Protein AF-A0A1X7TZM4-F1 (afdb_monomer)

Structure (mmCIF, N/CA/C/O backbone):
data_AF-A0A1X7TZM4-F1
#
_entry.id   AF-A0A1X7TZM4-F1
#
loop_
_atom_site.group_PDB
_atom_site.id
_atom_site.type_symbol
_atom_site.label_atom_id
_atom_site.label_alt_id
_atom_site.label_comp_id
_atom_site.label_asym_id
_atom_site.label_entity_id
_atom_site.label_seq_id
_atom_site.pdbx_PDB_ins_code
_atom_site.Cartn_x
_atom_site.Cartn_y
_atom_site.Cartn_z
_atom_site.occupancy
_atom_site.B_iso_or_equiv
_atom_site.auth_seq_id
_atom_site.auth_comp_id
_atom_site.auth_asym_id
_atom_site.auth_atom_id
_atom_site.pdbx_PDB_model_num
ATOM 1 N N . MET A 1 1 ? 11.113 6.327 3.079 1.00 43.84 1 MET A N 1
ATOM 2 C CA . MET A 1 1 ? 9.813 6.538 3.749 1.00 43.84 1 MET A CA 1
ATOM 3 C C . MET A 1 1 ? 8.914 7.225 2.738 1.00 43.84 1 MET A C 1
ATOM 5 O O . MET A 1 1 ? 9.288 8.298 2.280 1.00 43.84 1 MET A O 1
ATOM 9 N N . LEU A 1 2 ? 7.841 6.566 2.296 1.00 54.69 2 LEU A N 1
ATOM 10 C CA . LEU A 1 2 ? 6.914 7.125 1.307 1.00 54.69 2 LEU A CA 1
ATOM 11 C C . LEU A 1 2 ? 6.256 8.368 1.924 1.00 54.69 2 LEU A C 1
ATOM 13 O O . LEU A 1 2 ? 5.625 8.274 2.977 1.00 54.69 2 LEU A O 1
ATOM 17 N N . ARG A 1 3 ? 6.486 9.542 1.329 1.00 54.44 3 ARG A N 1
ATOM 18 C CA . ARG A 1 3 ? 5.790 10.773 1.720 1.00 54.44 3 ARG A CA 1
ATOM 19 C C . ARG A 1 3 ? 4.487 10.832 0.940 1.00 54.44 3 ARG A C 1
ATOM 21 O O . ARG A 1 3 ? 4.513 11.122 -0.249 1.00 54.44 3 ARG A O 1
ATOM 28 N N . TYR A 1 4 ? 3.387 10.512 1.605 1.00 61.00 4 TYR A N 1
ATOM 29 C CA . TYR A 1 4 ? 2.051 10.597 1.036 1.00 61.00 4 TYR A CA 1
ATOM 30 C C . TYR A 1 4 ? 1.444 11.956 1.381 1.00 61.00 4 TYR A C 1
ATOM 32 O O . TYR A 1 4 ? 1.306 12.277 2.561 1.00 61.00 4 TYR A O 1
ATOM 40 N N . SER A 1 5 ? 1.143 12.759 0.360 1.00 53.12 5 SER A N 1
ATOM 41 C CA . SER A 1 5 ? 0.647 14.130 0.530 1.00 53.12 5 SER A CA 1
ATOM 42 C C . SER A 1 5 ? -0.851 14.177 0.822 1.00 53.12 5 SER A C 1
ATOM 44 O O . SER A 1 5 ? -1.254 15.011 1.625 1.00 53.12 5 SER A O 1
ATOM 46 N N . SER A 1 6 ? -1.646 13.252 0.265 1.00 57.34 6 SER A N 1
ATOM 47 C CA . SER A 1 6 ? -3.071 13.117 0.576 1.00 57.34 6 SER A CA 1
ATOM 48 C C . SER A 1 6 ? -3.605 11.700 0.288 1.00 57.34 6 SER A C 1
ATOM 50 O O . SER A 1 6 ? -3.204 11.083 -0.695 1.00 57.34 6 SER A O 1
ATOM 52 N N . PRO A 1 7 ? -4.547 11.182 1.095 1.00 59.97 7 PRO A N 1
ATOM 53 C CA . PRO A 1 7 ? -5.245 9.912 0.841 1.00 59.97 7 PRO A CA 1
ATOM 54 C C . PRO A 1 7 ? -6.125 9.966 -0.413 1.00 59.97 7 PRO A C 1
ATOM 56 O O . PRO A 1 7 ? -6.366 8.939 -1.037 1.00 59.97 7 PRO A O 1
ATOM 59 N N . ASP A 1 8 ? -6.593 11.161 -0.778 1.00 63.25 8 ASP A N 1
ATOM 60 C CA . ASP A 1 8 ? -7.431 11.397 -1.957 1.00 63.25 8 ASP A CA 1
ATOM 61 C C . ASP A 1 8 ? -6.686 11.164 -3.282 1.00 63.25 8 ASP A C 1
ATOM 63 O O . ASP A 1 8 ? -7.313 10.929 -4.310 1.00 63.25 8 ASP A O 1
ATOM 67 N N . GLU A 1 9 ? -5.350 11.183 -3.259 1.00 63.91 9 GLU A N 1
ATOM 68 C CA . GLU A 1 9 ? -4.500 10.955 -4.435 1.00 63.91 9 GLU A CA 1
ATOM 69 C C . GLU A 1 9 ? -4.380 9.459 -4.795 1.00 63.91 9 GLU A C 1
ATOM 71 O O . GLU A 1 9 ? -4.045 9.115 -5.925 1.00 63.91 9 GLU A O 1
ATOM 76 N N . PHE A 1 10 ? -4.692 8.563 -3.848 1.00 72.00 10 PHE A N 1
ATOM 77 C CA . PHE A 1 10 ? -4.550 7.108 -3.982 1.00 72.00 10 PHE A CA 1
ATOM 78 C C . PHE A 1 10 ? -5.830 6.396 -3.538 1.00 72.00 10 PHE A C 1
ATOM 80 O O . PHE A 1 10 ? -5.848 5.663 -2.544 1.00 72.00 10 PHE A O 1
ATOM 87 N N . SER A 1 11 ? -6.918 6.654 -4.265 1.00 74.38 11 SER A N 1
ATOM 88 C CA . SER A 1 11 ? -8.256 6.125 -3.975 1.00 74.38 11 SER A CA 1
ATOM 89 C C . SER A 1 11 ? -8.447 4.660 -4.379 1.00 74.38 11 SER A C 1
ATOM 91 O O . SER A 1 11 ? -9.387 4.026 -3.901 1.00 74.38 11 SER A O 1
ATOM 93 N N . THR A 1 12 ? -7.555 4.116 -5.214 1.00 85.88 12 THR A N 1
ATOM 94 C CA . THR A 1 12 ? -7.586 2.714 -5.663 1.00 85.88 12 THR A CA 1
ATOM 95 C C . THR A 1 12 ? -6.237 2.026 -5.483 1.00 85.88 12 THR A C 1
ATOM 97 O O . THR A 1 12 ? -5.182 2.672 -5.497 1.00 85.88 12 THR A O 1
ATOM 100 N N . VAL A 1 13 ? -6.249 0.696 -5.367 1.00 86.31 13 VAL A N 1
ATOM 101 C CA . VAL A 1 13 ? -5.014 -0.103 -5.242 1.00 86.31 13 VAL A CA 1
ATOM 102 C C . VAL A 1 13 ? -4.065 0.125 -6.424 1.00 86.31 13 VAL A C 1
ATOM 104 O O . VAL A 1 13 ? -2.851 0.211 -6.229 1.00 86.31 13 VAL A O 1
ATOM 107 N N . ASP A 1 14 ? -4.597 0.288 -7.634 1.00 86.00 14 ASP A N 1
ATOM 108 C CA . ASP A 1 14 ? -3.777 0.495 -8.829 1.00 86.00 14 ASP A CA 1
ATOM 109 C C . ASP A 1 14 ? -3.126 1.880 -8.848 1.00 86.00 14 ASP A C 1
ATOM 111 O O . ASP A 1 14 ? -1.918 1.977 -9.070 1.00 86.00 14 ASP A O 1
ATOM 115 N N . THR A 1 15 ? -3.859 2.939 -8.481 1.00 87.00 15 THR A N 1
ATOM 116 C CA . THR A 1 15 ? -3.257 4.280 -8.328 1.00 87.00 15 THR A CA 1
ATOM 117 C C . THR A 1 15 ? -2.153 4.294 -7.272 1.00 87.00 15 THR A C 1
ATOM 119 O O . THR A 1 15 ? -1.115 4.930 -7.463 1.00 87.00 15 THR A O 1
ATOM 122 N N . LEU A 1 16 ? -2.313 3.537 -6.179 1.00 86.12 16 LEU A N 1
ATOM 123 C CA . LEU A 1 16 ? -1.269 3.395 -5.166 1.00 86.12 16 LEU A CA 1
ATOM 124 C C . LEU A 1 16 ? -0.023 2.692 -5.725 1.00 86.12 16 LEU A C 1
ATOM 126 O O . LEU A 1 16 ? 1.101 3.120 -5.450 1.00 86.12 16 LEU A O 1
ATOM 130 N N . ARG A 1 17 ? -0.1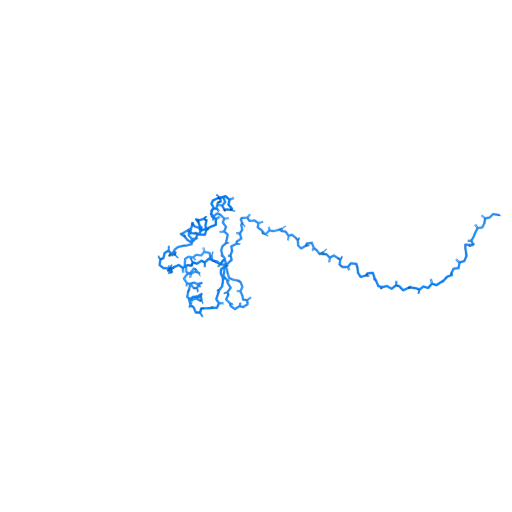99 1.625 -6.514 1.00 86.31 17 ARG A N 1
ATOM 131 C CA . ARG A 1 17 ? 0.917 0.917 -7.163 1.00 86.31 17 ARG A CA 1
ATOM 132 C C . ARG A 1 17 ? 1.673 1.826 -8.124 1.00 86.31 17 ARG A C 1
ATOM 134 O O . ARG A 1 17 ? 2.905 1.845 -8.110 1.00 86.31 17 ARG A O 1
ATOM 141 N N . GLU A 1 18 ? 0.952 2.603 -8.923 1.00 85.31 18 GLU A N 1
ATOM 142 C CA . GLU A 1 18 ? 1.553 3.582 -9.826 1.00 85.31 18 GLU A CA 1
ATOM 143 C C . GLU A 1 18 ? 2.302 4.674 -9.063 1.00 85.31 18 GLU A C 1
ATOM 145 O O . GLU A 1 18 ? 3.441 4.984 -9.412 1.00 85.31 18 GLU A O 1
ATOM 150 N N . GLY A 1 19 ? 1.731 5.187 -7.970 1.00 85.25 19 GLY A N 1
ATOM 151 C CA . GLY A 1 19 ? 2.387 6.161 -7.098 1.00 85.25 19 GLY A CA 1
ATOM 152 C C . GLY A 1 19 ? 3.699 5.642 -6.512 1.00 85.25 19 GLY A C 1
ATOM 153 O O . GLY A 1 19 ? 4.731 6.309 -6.593 1.00 85.25 19 GLY A O 1
ATOM 154 N N . ILE A 1 20 ? 3.692 4.412 -5.992 1.00 83.44 20 ILE A N 1
ATOM 155 C CA . ILE A 1 20 ? 4.894 3.743 -5.474 1.00 83.44 20 ILE A CA 1
ATOM 156 C C . ILE A 1 20 ? 5.940 3.592 -6.588 1.00 83.44 20 ILE A C 1
ATOM 158 O O . ILE A 1 20 ? 7.103 3.952 -6.397 1.00 83.44 20 ILE A O 1
ATOM 162 N N . ARG A 1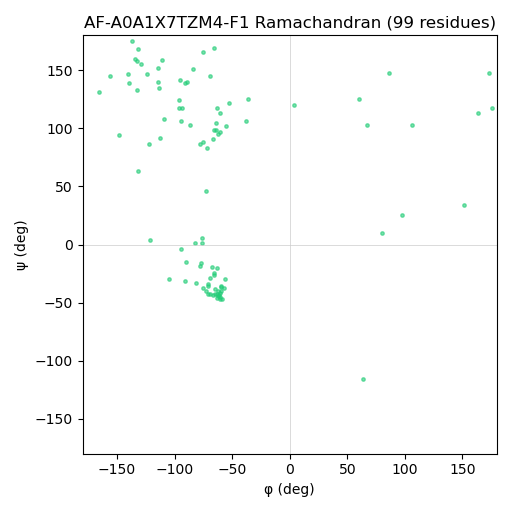 21 ? 5.540 3.119 -7.775 1.00 84.06 21 ARG A N 1
ATOM 163 C CA . ARG A 1 21 ? 6.438 2.992 -8.932 1.00 84.06 21 ARG A CA 1
ATOM 164 C C . ARG A 1 21 ? 7.017 4.338 -9.363 1.00 84.06 21 ARG A C 1
ATOM 166 O O . ARG A 1 21 ? 8.207 4.415 -9.650 1.00 84.06 21 ARG A O 1
ATOM 173 N N . SER A 1 22 ? 6.207 5.392 -9.379 1.00 83.56 22 SER A N 1
ATOM 174 C CA . SER A 1 22 ? 6.651 6.745 -9.713 1.00 83.56 22 SER A CA 1
ATOM 175 C C . SER A 1 22 ? 7.645 7.283 -8.681 1.00 83.56 22 SER A C 1
ATOM 177 O O . SER A 1 22 ? 8.625 7.926 -9.045 1.00 83.56 22 SER A O 1
ATOM 179 N N . GLN A 1 23 ? 7.437 6.987 -7.394 1.00 81.75 23 GLN A N 1
ATOM 180 C CA . GLN A 1 23 ? 8.275 7.490 -6.305 1.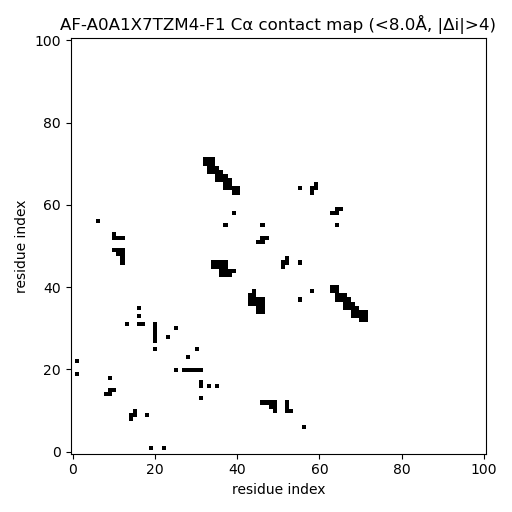00 81.75 23 GLN A CA 1
ATOM 181 C C . GLN A 1 23 ? 9.639 6.791 -6.210 1.00 81.75 23 GLN A C 1
ATOM 183 O O . GLN A 1 23 ? 10.637 7.443 -5.907 1.00 81.75 23 GLN A O 1
ATOM 188 N N . PHE A 1 24 ? 9.699 5.481 -6.463 1.00 79.38 24 PHE A N 1
ATOM 189 C CA . PHE A 1 24 ? 10.963 4.729 -6.492 1.00 79.38 24 PHE A CA 1
ATOM 190 C C . PHE A 1 24 ? 11.617 4.698 -7.880 1.00 79.38 24 PHE A C 1
ATOM 192 O O . PHE A 1 24 ? 12.800 4.384 -7.999 1.00 79.38 24 PHE A O 1
ATOM 199 N N . GLY A 1 25 ? 10.872 5.052 -8.923 1.00 77.69 25 GLY A N 1
ATOM 200 C CA . GLY A 1 25 ? 11.316 5.019 -10.307 1.00 77.69 25 GLY A CA 1
ATOM 201 C C . GLY A 1 25 ? 11.127 3.651 -10.964 1.00 77.69 25 GLY A C 1
ATOM 202 O O . GLY A 1 25 ? 11.279 2.586 -10.357 1.00 77.69 25 GLY A O 1
ATOM 203 N N . SER A 1 26 ? 10.856 3.687 -12.268 1.00 74.31 26 SER A N 1
ATOM 204 C CA . SER A 1 26 ? 10.631 2.506 -13.112 1.00 74.31 26 SER A CA 1
ATOM 205 C C . SER A 1 26 ? 11.842 1.574 -13.222 1.00 74.31 26 SER A C 1
ATOM 207 O O . SER A 1 26 ? 11.676 0.403 -13.544 1.00 74.31 26 SER A O 1
ATOM 209 N N . ASN A 1 27 ? 13.049 2.066 -12.924 1.00 74.62 27 ASN A N 1
ATOM 210 C CA . ASN A 1 27 ? 14.271 1.258 -12.911 1.00 74.62 27 ASN A CA 1
ATOM 211 C C . ASN A 1 27 ? 14.313 0.276 -11.730 1.00 74.62 27 ASN A C 1
ATOM 213 O O . ASN A 1 27 ? 14.858 -0.816 -11.858 1.00 74.62 27 ASN A O 1
ATOM 217 N N . LEU A 1 28 ? 13.751 0.666 -10.580 1.00 72.06 28 LEU A N 1
ATOM 218 C CA . LEU A 1 28 ? 13.684 -0.173 -9.379 1.00 72.06 28 LEU A CA 1
ATOM 219 C C . LEU A 1 28 ? 12.401 -1.004 -9.339 1.00 72.06 28 LEU A C 1
ATOM 221 O O . LEU A 1 28 ? 12.399 -2.116 -8.813 1.00 72.06 28 LEU A O 1
ATOM 225 N N . ILE A 1 29 ? 11.318 -0.468 -9.904 1.00 76.62 29 ILE A N 1
ATOM 226 C CA . ILE A 1 29 ? 10.008 -1.112 -9.961 1.00 76.62 29 ILE A CA 1
ATOM 227 C C . ILE A 1 29 ? 9.592 -1.231 -11.437 1.00 76.62 29 ILE A C 1
ATOM 229 O O . ILE A 1 29 ? 8.916 -0.347 -11.980 1.00 76.62 29 ILE A O 1
ATOM 233 N N . PRO A 1 30 ? 10.020 -2.310 -12.121 1.00 72.00 30 PRO A N 1
ATOM 234 C CA . PRO A 1 30 ? 9.788 -2.471 -13.554 1.00 72.00 30 PRO A CA 1
ATOM 235 C C . PRO A 1 30 ? 8.309 -2.714 -13.887 1.00 72.00 30 PRO A C 1
ATOM 237 O O . PRO A 1 30 ? 7.855 -2.291 -14.950 1.00 72.00 30 PRO A O 1
ATOM 240 N N . SER A 1 31 ? 7.549 -3.322 -12.966 1.00 80.56 31 SER A N 1
ATOM 241 C CA . SER A 1 31 ? 6.109 -3.587 -13.093 1.00 80.56 31 SER A CA 1
ATOM 242 C C . SER A 1 31 ? 5.341 -3.172 -11.833 1.00 80.56 31 SER A C 1
ATOM 244 O O . SER A 1 31 ? 5.910 -3.105 -10.745 1.00 80.56 31 SER A O 1
ATOM 246 N N . ILE A 1 32 ? 4.038 -2.931 -11.994 1.00 81.06 32 ILE A N 1
ATOM 247 C CA . ILE A 1 32 ? 3.064 -2.724 -10.915 1.00 81.06 32 ILE A CA 1
ATOM 248 C C . ILE A 1 32 ? 2.531 -4.038 -10.312 1.00 81.06 32 ILE A C 1
ATOM 250 O O . ILE A 1 32 ? 1.730 -3.996 -9.383 1.00 81.06 32 ILE A O 1
ATOM 254 N N . ASP A 1 33 ? 3.004 -5.198 -10.785 1.00 82.06 33 ASP A N 1
ATOM 255 C CA . ASP A 1 33 ? 2.615 -6.541 -10.310 1.00 82.06 33 ASP A CA 1
ATOM 256 C C . ASP A 1 33 ? 3.188 -6.896 -8.925 1.00 82.06 33 ASP A C 1
ATOM 258 O O . ASP A 1 33 ? 3.741 -7.974 -8.710 1.00 82.06 33 ASP A O 1
ATOM 262 N N . PHE A 1 34 ? 3.102 -5.984 -7.965 1.00 84.81 34 PHE A N 1
ATOM 263 C CA . PHE A 1 34 ? 3.532 -6.211 -6.593 1.00 84.81 34 PHE A CA 1
ATOM 264 C C . PHE A 1 34 ? 2.348 -6.174 -5.626 1.00 84.81 34 PHE A C 1
ATOM 266 O O . PHE A 1 34 ? 1.314 -5.529 -5.848 1.00 84.81 34 PHE A O 1
ATOM 273 N N . GLU A 1 35 ? 2.502 -6.908 -4.530 1.00 87.06 35 GLU A N 1
ATOM 274 C CA . GLU A 1 35 ? 1.538 -6.925 -3.440 1.00 87.06 35 GLU A CA 1
ATOM 275 C C . GLU A 1 35 ? 1.890 -5.824 -2.443 1.00 87.06 35 GLU A C 1
ATOM 277 O O . GLU A 1 35 ? 3.062 -5.594 -2.127 1.00 87.06 35 GLU A O 1
ATOM 282 N N . ILE A 1 36 ? 0.864 -5.150 -1.933 1.00 88.31 36 ILE A N 1
ATOM 283 C CA . ILE A 1 36 ? 1.003 -4.097 -0.933 1.00 88.31 36 ILE A CA 1
ATOM 284 C C . ILE A 1 36 ? 0.355 -4.593 0.351 1.00 88.31 36 ILE A C 1
ATOM 286 O O . ILE A 1 36 ? -0.739 -5.158 0.338 1.00 88.31 36 ILE A O 1
ATOM 290 N N . GLY A 1 37 ? 1.037 -4.395 1.468 1.00 90.38 37 GLY A N 1
ATOM 291 C CA . GLY A 1 37 ? 0.500 -4.635 2.791 1.00 90.38 37 GLY A CA 1
ATOM 292 C C . GLY A 1 37 ? 0.754 -3.455 3.714 1.00 90.38 37 GLY A C 1
ATOM 293 O O . GLY A 1 37 ? 1.552 -2.560 3.429 1.00 90.38 37 GLY A O 1
ATOM 294 N N . TYR A 1 38 ? 0.092 -3.472 4.860 1.00 89.12 38 TYR A N 1
ATOM 295 C CA . TYR A 1 38 ? 0.305 -2.507 5.928 1.00 89.12 38 TYR A CA 1
ATOM 296 C C . TYR A 1 38 ? 0.392 -3.205 7.282 1.00 89.12 38 TYR A C 1
ATOM 298 O O . TYR A 1 38 ? -0.016 -4.359 7.449 1.00 89.12 38 TYR A O 1
ATOM 306 N N . LEU A 1 39 ? 0.996 -2.510 8.242 1.00 86.88 39 LEU A N 1
ATOM 307 C CA . LEU A 1 39 ? 1.067 -2.949 9.630 1.00 86.88 39 LEU A CA 1
ATOM 308 C C . LEU A 1 39 ? -0.047 -2.299 10.446 1.00 86.88 39 LEU A C 1
ATOM 310 O O . LEU A 1 39 ? -0.136 -1.072 10.502 1.00 86.88 39 LEU A O 1
ATOM 314 N N . LYS A 1 40 ? -0.854 -3.137 11.104 1.00 85.44 40 LYS A N 1
ATOM 315 C CA . LYS A 1 40 ? -1.862 -2.743 12.093 1.00 85.44 40 LYS A CA 1
ATOM 316 C C . LYS A 1 40 ? -1.428 -3.266 13.461 1.00 85.44 40 LYS A C 1
ATOM 318 O O . LYS A 1 40 ? -1.670 -4.422 13.809 1.00 85.44 40 LYS A O 1
ATOM 323 N N . GLY A 1 41 ? -0.696 -2.446 14.213 1.00 84.50 41 GLY A N 1
ATOM 324 C CA . GLY A 1 41 ? 0.016 -2.887 15.413 1.00 84.50 41 GLY A CA 1
ATOM 325 C C . GLY A 1 41 ? 1.093 -3.919 15.061 1.00 84.50 41 GLY A C 1
ATOM 326 O O . GLY A 1 41 ? 2.033 -3.612 14.335 1.00 84.50 41 GLY A O 1
ATOM 327 N N . GLN A 1 42 ? 0.946 -5.155 15.550 1.00 83.38 42 GLN A N 1
ATOM 328 C CA . GLN A 1 42 ? 1.851 -6.272 15.229 1.00 83.38 42 GLN A CA 1
ATOM 329 C C . GLN A 1 42 ? 1.361 -7.153 14.065 1.00 83.38 42 GLN A C 1
ATOM 331 O O . GLN A 1 42 ? 2.060 -8.082 13.658 1.00 83.38 42 GLN A O 1
ATOM 336 N N . GLN A 1 43 ? 0.171 -6.885 13.520 1.00 85.88 43 GLN A N 1
ATOM 337 C CA . GLN A 1 43 ? -0.406 -7.688 12.443 1.00 85.88 43 GLN A CA 1
ATOM 338 C C . GLN A 1 43 ? -0.021 -7.147 11.065 1.00 85.88 43 GLN A C 1
ATOM 340 O O . GLN A 1 43 ? -0.043 -5.940 10.826 1.00 85.88 43 GLN A O 1
ATOM 345 N N . LYS A 1 44 ? 0.298 -8.067 10.149 1.00 88.44 44 LYS A N 1
ATOM 346 C CA . LYS A 1 44 ? 0.522 -7.790 8.727 1.00 88.44 44 LYS A CA 1
ATOM 347 C C . LYS A 1 44 ? -0.760 -8.077 7.961 1.00 88.44 44 LYS A C 1
ATOM 349 O O . LYS A 1 44 ? -1.196 -9.225 7.927 1.00 88.44 44 LYS A O 1
ATOM 354 N N . LEU A 1 45 ? -1.322 -7.048 7.342 1.00 89.75 45 LEU A N 1
ATOM 355 C CA . LEU A 1 45 ? -2.524 -7.149 6.522 1.00 89.75 45 LEU A CA 1
ATOM 356 C C . LEU A 1 45 ? -2.175 -6.835 5.070 1.00 89.75 45 LEU A C 1
ATOM 358 O O . LEU A 1 45 ? -1.361 -5.952 4.797 1.00 89.75 45 LEU A O 1
ATOM 362 N N . TRP A 1 46 ? -2.759 -7.600 4.152 1.00 91.00 46 TRP A N 1
ATOM 363 C CA . TRP A 1 46 ? -2.588 -7.422 2.714 1.00 91.00 46 TRP A CA 1
ATOM 364 C C . TRP A 1 46 ? -3.723 -6.580 2.160 1.00 91.00 46 TRP A C 1
ATOM 366 O O . TRP A 1 46 ? -4.864 -6.770 2.558 1.00 91.00 46 TRP A O 1
ATOM 376 N N . ILE A 1 47 ? -3.402 -5.709 1.212 1.00 90.12 47 ILE A N 1
ATOM 377 C CA . ILE A 1 47 ? -4.375 -4.884 0.505 1.00 90.12 47 ILE A CA 1
ATOM 378 C C . ILE A 1 47 ? -4.748 -5.627 -0.774 1.00 90.12 47 ILE A C 1
ATOM 380 O O . ILE A 1 47 ? -3.928 -5.749 -1.689 1.00 90.12 47 ILE A O 1
ATOM 384 N N . ARG A 1 48 ? -5.954 -6.198 -0.805 1.00 87.31 48 ARG A N 1
ATOM 385 C CA . ARG A 1 48 ? -6.476 -6.974 -1.940 1.00 87.31 48 ARG A CA 1
ATOM 386 C C . ARG A 1 48 ? -7.512 -6.195 -2.734 1.00 87.31 48 ARG A C 1
ATOM 388 O O . ARG A 1 48 ? -7.615 -6.410 -3.938 1.00 87.31 48 ARG A O 1
ATOM 395 N N . CYS A 1 49 ? -8.238 -5.299 -2.078 1.00 88.38 49 CYS A N 1
ATOM 396 C CA . CYS A 1 49 ? -9.238 -4.434 -2.690 1.00 88.38 49 CYS A CA 1
ATOM 397 C C . CYS A 1 49 ? -9.146 -2.993 -2.165 1.00 88.38 49 CYS A C 1
ATOM 399 O O . CYS A 1 49 ? -8.385 -2.685 -1.245 1.00 88.38 49 CYS A O 1
ATOM 401 N N . ASP A 1 50 ? -9.952 -2.109 -2.751 1.00 88.00 50 ASP A N 1
ATOM 402 C CA . ASP A 1 50 ? -9.999 -0.694 -2.375 1.00 88.00 50 ASP A CA 1
ATOM 403 C C . ASP A 1 50 ? -10.532 -0.472 -0.949 1.00 88.00 50 ASP A C 1
ATOM 405 O O . ASP A 1 50 ? -10.196 0.525 -0.311 1.00 88.00 50 ASP A O 1
ATOM 409 N N . ASP A 1 51 ? -11.329 -1.396 -0.407 1.00 87.69 51 ASP A N 1
ATOM 410 C CA . ASP A 1 51 ? -11.798 -1.292 0.979 1.00 87.69 51 ASP A CA 1
ATOM 411 C C . ASP A 1 51 ? -10.675 -1.582 1.985 1.00 87.69 51 ASP A C 1
ATOM 413 O O . ASP A 1 51 ? -10.507 -0.816 2.936 1.00 87.69 51 ASP A O 1
ATOM 417 N N . ASP A 1 52 ? -9.816 -2.575 1.720 1.00 89.19 52 ASP A N 1
ATOM 418 C CA . ASP A 1 52 ? -8.604 -2.804 2.524 1.00 89.19 52 ASP A CA 1
ATOM 419 C C . ASP A 1 52 ? -7.683 -1.573 2.501 1.00 89.19 52 ASP A C 1
ATOM 421 O O . ASP A 1 52 ? -7.026 -1.239 3.491 1.00 89.19 52 ASP A O 1
ATOM 425 N N . LEU A 1 53 ? -7.624 -0.885 1.355 1.00 88.69 53 LEU A N 1
ATOM 426 C CA . LEU A 1 53 ? -6.835 0.329 1.182 1.00 88.69 53 LEU A CA 1
ATOM 427 C C . LEU A 1 53 ? -7.384 1.485 2.029 1.00 88.69 53 LEU A C 1
ATOM 429 O O . LEU A 1 53 ? -6.606 2.185 2.681 1.00 88.69 53 LEU A O 1
ATOM 433 N N . LYS A 1 54 ? -8.709 1.675 2.067 1.00 86.94 54 LYS A N 1
ATOM 434 C CA . LYS A 1 54 ? -9.347 2.675 2.941 1.00 86.94 54 LYS A CA 1
ATOM 435 C C . LYS A 1 54 ? -9.051 2.398 4.412 1.00 86.94 54 LYS A C 1
ATOM 437 O O . LYS A 1 54 ? -8.667 3.319 5.134 1.00 86.94 54 LYS A O 1
ATOM 442 N N . ASP A 1 55 ? -9.165 1.141 4.838 1.00 87.19 55 ASP A N 1
ATOM 443 C CA . ASP A 1 55 ? -8.847 0.732 6.208 1.00 87.19 55 ASP A CA 1
ATOM 444 C C . ASP A 1 55 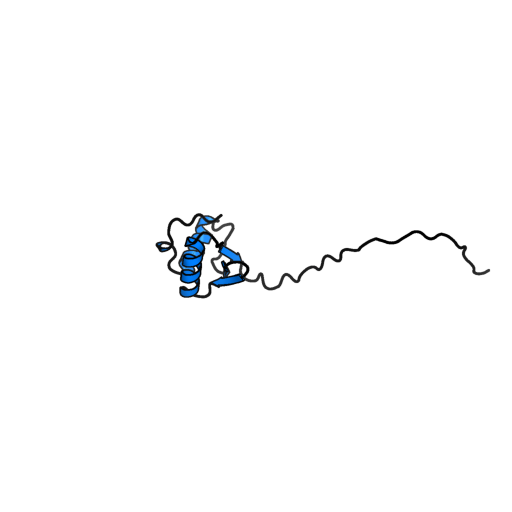? -7.371 0.974 6.552 1.00 87.19 55 ASP A C 1
ATOM 446 O O . ASP A 1 55 ? -7.041 1.432 7.653 1.00 87.19 55 ASP A O 1
ATOM 450 N N . ALA A 1 56 ? -6.465 0.701 5.609 1.00 87.25 56 ALA A N 1
ATOM 451 C CA . ALA A 1 56 ? -5.046 0.994 5.766 1.00 87.25 56 ALA A CA 1
ATOM 452 C C . ALA A 1 56 ? -4.790 2.500 5.925 1.00 87.25 56 ALA A C 1
ATOM 454 O O . ALA A 1 56 ? -4.045 2.912 6.819 1.00 87.25 56 ALA A O 1
ATOM 455 N N . TRP A 1 57 ? -5.441 3.327 5.104 1.00 85.62 57 TRP A N 1
ATOM 456 C CA . TRP A 1 57 ? -5.338 4.783 5.177 1.00 85.62 57 TRP A CA 1
ATOM 457 C C . TRP A 1 57 ? -5.856 5.351 6.493 1.00 85.62 57 TRP A C 1
ATOM 459 O O . TRP A 1 57 ? -5.178 6.186 7.096 1.00 85.62 57 TRP A O 1
ATOM 469 N N . ASP A 1 58 ? -7.022 4.901 6.958 1.00 85.06 58 ASP A N 1
ATOM 470 C CA . ASP A 1 58 ? -7.590 5.336 8.237 1.00 85.06 58 ASP A CA 1
ATOM 471 C C . ASP A 1 58 ? -6.650 5.006 9.404 1.00 85.06 58 ASP A C 1
ATOM 473 O O . ASP A 1 58 ? -6.421 5.829 10.295 1.00 85.06 58 ASP A O 1
ATOM 477 N N . TYR A 1 59 ? -6.025 3.828 9.363 1.00 85.06 59 TYR A N 1
ATOM 478 C CA . TYR A 1 59 ? -5.063 3.422 10.378 1.00 85.06 59 TYR A CA 1
ATOM 479 C C . TYR A 1 59 ? -3.763 4.240 10.329 1.00 85.06 59 TYR A C 1
ATOM 481 O O . TYR A 1 59 ? -3.246 4.663 11.363 1.00 85.06 59 TYR A O 1
ATOM 489 N N . ILE A 1 60 ? -3.232 4.509 9.137 1.00 81.06 60 ILE A N 1
ATOM 490 C CA . ILE A 1 60 ? -1.972 5.246 8.970 1.00 81.06 60 ILE A CA 1
ATOM 491 C C . ILE A 1 60 ? -2.127 6.724 9.319 1.00 81.06 60 ILE A C 1
ATOM 493 O O . ILE A 1 60 ? -1.229 7.291 9.943 1.00 81.06 60 ILE A O 1
ATOM 497 N N . LYS A 1 61 ? -3.280 7.335 9.015 1.00 77.94 61 LYS A N 1
ATOM 498 C CA . LYS A 1 61 ? -3.612 8.702 9.456 1.00 77.94 61 LYS A CA 1
ATOM 499 C C . LYS A 1 61 ? -3.542 8.867 10.973 1.00 77.94 61 LYS A C 1
ATOM 501 O O . LYS A 1 61 ? -3.203 9.943 11.451 1.00 77.94 61 LYS A O 1
ATOM 506 N N . LYS A 1 62 ? -3.810 7.800 11.732 1.00 79.75 62 LYS A N 1
ATOM 507 C CA . LYS A 1 62 ? -3.691 7.776 13.201 1.00 79.75 62 LYS A CA 1
ATOM 508 C C . LYS A 1 6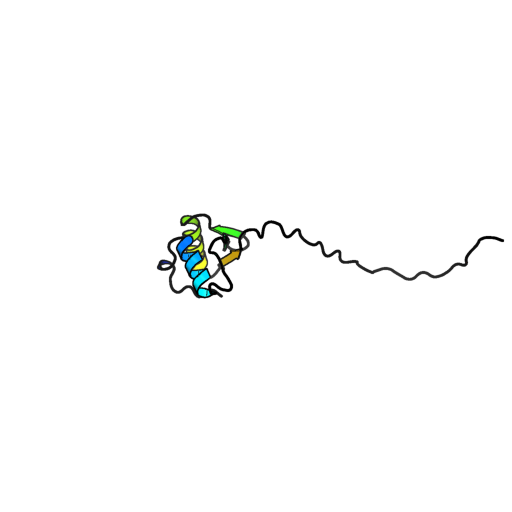2 ? -2.235 7.672 13.685 1.00 79.75 62 LYS A C 1
ATOM 510 O O . LYS A 1 62 ? -1.998 7.526 14.880 1.00 79.75 62 LYS A O 1
ATOM 515 N N . GLY A 1 63 ? -1.255 7.738 12.779 1.00 68.56 63 GLY A N 1
ATOM 516 C CA . GLY A 1 63 ? 0.171 7.888 13.084 1.00 68.56 63 GLY A CA 1
ATOM 517 C C . GLY A 1 63 ? 0.899 6.606 13.491 1.00 68.56 63 GLY A C 1
ATOM 518 O O . GLY A 1 63 ? 2.035 6.675 13.946 1.00 68.56 63 GLY A O 1
ATOM 519 N N . THR A 1 64 ? 0.270 5.438 13.353 1.00 67.44 64 THR A N 1
ATOM 520 C CA . THR A 1 64 ? 0.782 4.165 13.902 1.00 67.44 64 THR A CA 1
ATOM 521 C C . THR A 1 64 ? 1.020 3.073 12.858 1.00 67.44 64 THR A C 1
ATOM 523 O O . THR A 1 64 ? 1.410 1.962 13.210 1.00 67.44 64 THR A O 1
ATOM 526 N N . GLY A 1 65 ? 0.828 3.373 11.572 1.00 71.00 65 GLY A N 1
ATOM 527 C CA . GLY A 1 65 ? 0.967 2.397 10.493 1.00 71.00 65 GLY A CA 1
ATOM 528 C C . GLY A 1 65 ? 2.169 2.643 9.583 1.00 71.00 65 GLY A C 1
ATOM 529 O O . GLY A 1 65 ? 2.702 3.745 9.470 1.00 71.00 65 GLY A O 1
ATOM 530 N N . SER A 1 66 ? 2.596 1.589 8.898 1.00 81.75 66 SER A N 1
ATOM 531 C CA . SER A 1 66 ? 3.578 1.657 7.815 1.00 81.75 66 SER A CA 1
ATOM 532 C C . SER A 1 66 ? 3.153 0.719 6.695 1.00 81.75 66 SER A C 1
ATOM 534 O O . SER A 1 66 ? 2.700 -0.397 6.964 1.00 81.75 66 SER A O 1
ATOM 536 N N . PHE A 1 67 ? 3.311 1.168 5.451 1.00 84.06 67 PHE A N 1
ATOM 537 C CA . PHE A 1 67 ? 3.144 0.323 4.274 1.00 84.06 67 PHE A CA 1
ATOM 538 C C . PHE A 1 67 ? 4.424 -0.450 3.973 1.00 84.06 67 PHE A C 1
ATOM 540 O O . PHE A 1 67 ? 5.538 0.008 4.237 1.00 84.06 67 PHE A O 1
ATOM 547 N N . TRP A 1 68 ? 4.247 -1.614 3.370 1.00 85.31 68 TRP A N 1
ATOM 548 C CA 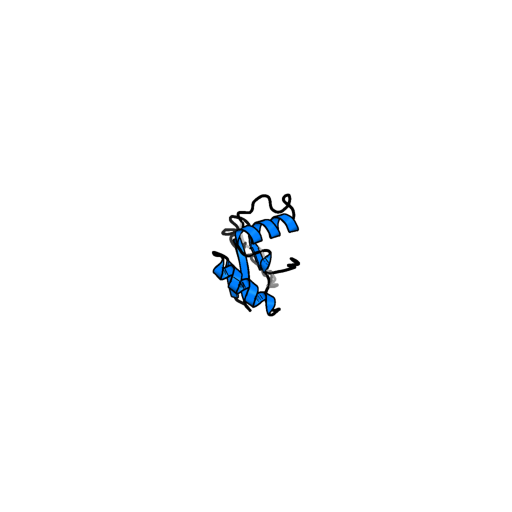. TRP A 1 68 ? 5.312 -2.420 2.810 1.00 85.31 68 TRP A CA 1
ATOM 549 C C . TRP A 1 68 ? 4.827 -3.033 1.499 1.00 85.31 68 TRP A C 1
ATOM 551 O O . TRP A 1 68 ? 3.648 -3.333 1.335 1.00 85.31 68 TRP A O 1
ATOM 561 N N . CYS A 1 69 ? 5.738 -3.205 0.552 1.00 83.94 69 CYS A N 1
ATOM 562 C CA . CYS A 1 69 ? 5.444 -3.805 -0.742 1.00 83.94 69 CYS A CA 1
ATOM 563 C C . CYS A 1 69 ? 6.361 -5.004 -0.976 1.00 83.94 69 CYS A C 1
ATOM 565 O O . CYS A 1 69 ? 7.515 -5.014 -0.537 1.00 83.94 69 CYS A O 1
ATOM 567 N N . THR A 1 70 ? 5.856 -6.021 -1.665 1.00 81.56 70 THR A N 1
ATOM 568 C CA . THR A 1 70 ? 6.631 -7.199 -2.047 1.00 81.56 70 THR A CA 1
ATOM 569 C C . THR A 1 70 ? 6.405 -7.518 -3.519 1.00 81.56 70 THR A C 1
ATOM 571 O O . THR A 1 70 ? 5.275 -7.476 -3.998 1.00 81.56 70 THR A O 1
ATOM 574 N N . GLY A 1 71 ? 7.489 -7.776 -4.255 1.00 70.50 71 GLY A N 1
ATOM 575 C CA . GLY A 1 71 ? 7.424 -8.068 -5.687 1.00 70.50 71 GLY A CA 1
ATOM 576 C C . GLY A 1 71 ? 6.707 -9.389 -5.998 1.00 70.50 71 GLY A C 1
ATOM 577 O O . GLY A 1 71 ? 6.475 -10.197 -5.089 1.00 70.50 71 GLY A O 1
ATOM 578 N N . PRO A 1 72 ? 6.393 -9.646 -7.278 1.00 60.25 72 PRO A N 1
ATOM 579 C CA . PRO A 1 72 ? 5.742 -10.883 -7.683 1.00 60.25 72 PRO A CA 1
ATOM 580 C C . PRO A 1 72 ? 6.642 -12.072 -7.318 1.00 60.25 72 PRO A C 1
ATOM 582 O O . PRO A 1 72 ? 7.738 -12.231 -7.851 1.00 60.25 72 PRO A O 1
ATOM 585 N N . GLY A 1 73 ? 6.191 -12.908 -6.377 1.00 51.09 73 GLY A N 1
ATOM 586 C CA . GLY A 1 73 ? 6.806 -14.214 -6.121 1.00 51.09 73 GLY A CA 1
ATOM 587 C C . GLY A 1 73 ? 7.820 -14.330 -4.976 1.00 51.09 73 GLY A C 1
ATOM 588 O O . GLY A 1 73 ? 8.602 -15.276 -4.983 1.00 51.09 73 GLY A O 1
ATOM 589 N N . VAL A 1 74 ? 7.796 -13.487 -3.934 1.00 50.31 74 VAL A N 1
ATOM 590 C CA . VAL A 1 74 ? 8.640 -13.750 -2.735 1.00 50.31 74 VAL A CA 1
ATOM 591 C C . VAL A 1 74 ? 8.083 -14.868 -1.832 1.00 50.31 74 VAL A C 1
ATOM 593 O O . VAL A 1 74 ? 8.707 -15.269 -0.845 1.00 50.31 74 VAL A O 1
ATOM 596 N N . ASN A 1 75 ? 6.963 -15.483 -2.218 1.00 48.16 75 ASN A N 1
ATOM 597 C CA . ASN A 1 75 ? 6.597 -16.815 -1.749 1.00 48.16 75 ASN A CA 1
ATOM 598 C C . ASN A 1 75 ? 7.520 -17.860 -2.394 1.00 48.16 75 ASN A C 1
ATOM 600 O O . ASN A 1 75 ? 7.144 -18.470 -3.392 1.00 48.16 75 ASN A O 1
ATOM 604 N N .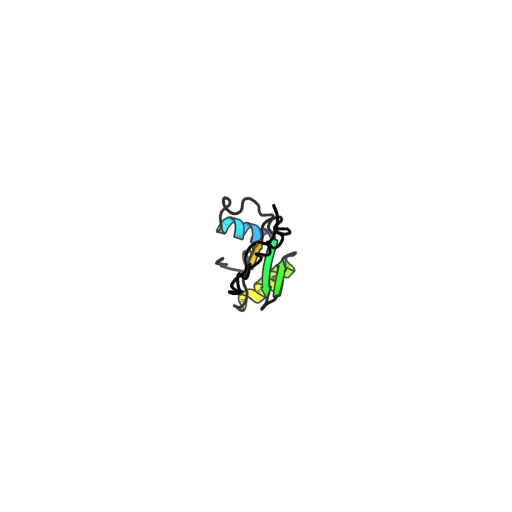 LYS A 1 76 ? 8.711 -18.054 -1.796 1.00 49.75 76 LYS A N 1
ATOM 605 C CA . LYS A 1 76 ? 9.514 -19.306 -1.706 1.00 49.75 76 LYS A CA 1
ATOM 606 C C . LYS A 1 76 ? 11.033 -19.083 -1.607 1.00 49.75 76 LYS A C 1
ATOM 608 O O . LYS A 1 76 ? 11.803 -19.960 -1.984 1.00 49.75 76 LYS A O 1
ATOM 613 N N . SER A 1 77 ? 11.514 -18.025 -0.960 1.00 47.00 77 SER A N 1
ATOM 614 C CA . SER A 1 77 ? 12.837 -18.146 -0.327 1.00 47.00 77 SER A CA 1
ATOM 615 C C . SER A 1 77 ? 12.665 -18.920 0.976 1.00 47.00 77 SER A C 1
ATOM 617 O O . SER A 1 77 ? 12.434 -18.346 2.038 1.00 47.00 77 SER A O 1
ATOM 619 N N . LYS A 1 78 ? 12.709 -20.259 0.872 1.00 42.62 78 LYS A N 1
ATOM 620 C CA . LYS A 1 78 ? 12.924 -21.174 2.003 1.00 42.62 78 LYS A CA 1
ATOM 621 C C . LYS A 1 78 ? 13.916 -20.512 2.958 1.00 42.62 78 LYS A C 1
ATOM 623 O O . LYS A 1 78 ? 15.015 -20.159 2.536 1.00 42.62 78 LYS A O 1
ATOM 628 N N . LYS A 1 79 ? 13.528 -20.376 4.231 1.00 46.78 79 LYS A N 1
ATOM 629 C CA . LYS A 1 79 ? 14.447 -20.137 5.348 1.00 46.78 79 LYS A CA 1
ATOM 630 C C . LYS A 1 79 ? 15.712 -20.965 5.101 1.00 46.78 79 LYS A C 1
ATOM 632 O O . LYS A 1 79 ? 15.674 -22.183 5.272 1.00 46.78 79 LYS A O 1
ATOM 637 N N . ARG A 1 80 ? 16.827 -20.338 4.712 1.00 45.44 80 ARG A N 1
ATOM 638 C CA . ARG A 1 80 ? 18.132 -20.925 5.006 1.00 45.44 80 ARG A CA 1
ATOM 639 C C . ARG A 1 80 ? 18.207 -20.866 6.522 1.00 45.44 80 ARG A C 1
ATOM 641 O O . ARG A 1 80 ? 18.416 -19.800 7.090 1.00 45.44 80 ARG A O 1
ATOM 648 N N . LYS A 1 81 ? 17.891 -21.990 7.171 1.00 44.25 81 LYS A N 1
ATOM 649 C CA . LYS A 1 81 ? 18.330 -22.237 8.538 1.00 44.25 81 LYS A CA 1
ATOM 650 C C . LYS A 1 81 ? 19.844 -22.079 8.474 1.00 44.25 81 LYS A C 1
ATOM 652 O O . LYS A 1 81 ? 20.519 -22.939 7.921 1.00 44.25 81 LYS A O 1
ATOM 657 N N . LEU A 1 82 ? 20.339 -20.935 8.928 1.00 42.03 82 LEU A N 1
ATOM 658 C CA . LEU A 1 82 ? 21.725 -20.811 9.325 1.00 42.03 82 LEU A CA 1
ATOM 659 C C . LEU A 1 82 ? 21.827 -21.761 10.518 1.00 42.03 82 LEU A C 1
ATOM 661 O O . LEU A 1 82 ? 21.295 -21.471 11.588 1.00 42.03 82 LEU A O 1
ATOM 665 N N . ALA A 1 83 ? 22.323 -22.973 10.277 1.00 43.28 83 ALA A N 1
ATOM 666 C CA . ALA A 1 83 ? 22.740 -23.827 11.366 1.00 43.28 83 ALA A CA 1
ATOM 667 C C . ALA A 1 83 ? 23.902 -23.083 12.018 1.00 43.28 83 ALA A C 1
ATOM 669 O O . ALA A 1 83 ? 24.975 -22.958 11.440 1.00 43.28 83 ALA A O 1
ATOM 670 N N . THR A 1 84 ? 23.630 -22.481 13.170 1.00 42.00 84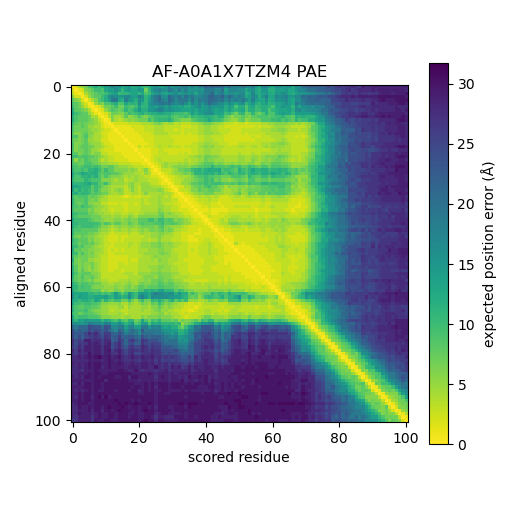 THR A N 1
ATOM 671 C CA . THR A 1 84 ? 24.659 -22.132 14.135 1.00 42.00 84 THR A CA 1
ATOM 672 C C . THR A 1 84 ? 25.310 -23.452 14.533 1.00 42.00 84 THR A C 1
ATOM 674 O O . THR A 1 84 ? 24.756 -24.187 15.349 1.00 42.00 84 THR A O 1
ATOM 677 N N . GLU A 1 85 ? 26.432 -23.799 13.903 1.00 45.38 85 GLU A N 1
ATOM 678 C CA . GLU A 1 85 ? 27.393 -24.717 14.504 1.00 45.38 85 GLU A CA 1
ATOM 679 C C . GLU A 1 85 ? 27.891 -24.023 15.776 1.00 45.38 85 GLU A C 1
ATOM 681 O O . GLU A 1 85 ? 28.722 -23.119 15.746 1.00 45.38 85 GLU A O 1
ATOM 686 N N . ASN A 1 86 ? 27.248 -24.368 16.893 1.00 46.06 86 ASN A N 1
ATOM 687 C CA . ASN A 1 86 ? 27.788 -24.157 18.224 1.00 46.06 86 ASN A CA 1
ATOM 688 C C . ASN A 1 86 ? 29.003 -25.078 18.341 1.00 46.06 86 ASN A C 1
ATOM 690 O O . ASN A 1 86 ? 28.871 -26.237 18.730 1.00 46.06 86 ASN A O 1
ATOM 694 N N . ASP A 1 87 ? 30.171 -24.562 17.974 1.00 42.38 87 ASP A N 1
ATOM 695 C CA . ASP A 1 87 ? 31.448 -25.155 18.344 1.00 42.38 87 ASP A CA 1
ATOM 696 C C . ASP A 1 87 ? 31.682 -24.825 19.826 1.00 42.38 87 ASP A C 1
ATOM 698 O O . ASP A 1 87 ? 32.134 -23.748 20.217 1.00 42.38 87 ASP A O 1
ATOM 702 N N . SER A 1 88 ? 31.167 -25.695 20.688 1.00 46.88 88 SER A N 1
ATOM 703 C CA . SER A 1 88 ? 31.356 -25.631 22.134 1.00 46.88 88 SER A CA 1
ATOM 704 C C . SER A 1 88 ? 31.362 -27.044 22.688 1.00 46.88 88 SER A C 1
ATOM 706 O O . SER A 1 88 ? 30.301 -27.601 22.957 1.00 46.88 88 SER A O 1
ATOM 708 N N . ALA A 1 89 ? 32.566 -27.601 22.827 1.00 40.00 89 ALA A N 1
ATOM 709 C CA . ALA A 1 89 ? 33.026 -28.489 23.903 1.00 40.00 89 ALA A CA 1
ATOM 710 C C . ALA A 1 89 ? 34.313 -29.174 23.407 1.00 40.00 89 ALA A C 1
ATOM 712 O O . ALA A 1 89 ? 34.297 -29.843 22.385 1.00 40.00 89 ALA A O 1
ATOM 713 N N . SER A 1 90 ? 35.480 -28.904 23.983 1.00 45.59 90 SER A N 1
ATOM 714 C CA . SER A 1 90 ? 35.934 -29.315 25.320 1.00 45.59 90 SER A CA 1
ATOM 715 C C . SER A 1 90 ? 36.975 -30.419 25.149 1.00 45.59 90 SER A C 1
ATOM 717 O O . SER A 1 90 ? 36.650 -31.557 24.832 1.00 45.59 90 SER A O 1
ATOM 719 N N . ASP A 1 91 ? 38.223 -30.003 25.322 1.00 49.47 91 ASP A N 1
ATOM 720 C CA . ASP A 1 91 ? 39.311 -30.693 26.014 1.00 49.47 91 ASP A CA 1
ATOM 721 C C . ASP A 1 91 ? 39.016 -32.112 26.545 1.00 49.47 91 ASP A C 1
ATOM 723 O O . ASP A 1 91 ? 38.140 -32.287 27.397 1.00 49.47 91 ASP A O 1
ATOM 727 N N . SER A 1 92 ? 39.779 -33.102 26.065 1.00 49.34 92 SER A N 1
ATOM 728 C CA . SER A 1 92 ? 40.243 -34.267 26.836 1.00 49.34 92 SER A CA 1
ATOM 729 C C . SER 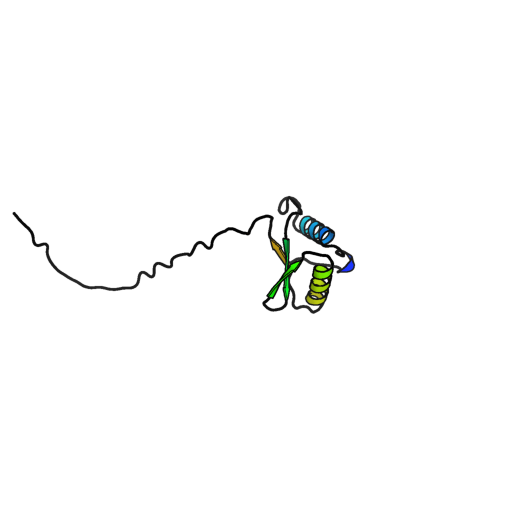A 1 92 ? 41.369 -34.994 26.091 1.00 49.34 92 SER A C 1
ATOM 731 O O . SER A 1 92 ? 41.286 -35.266 24.893 1.00 49.34 92 SER A O 1
ATOM 733 N N . GLU A 1 93 ? 42.422 -35.263 26.851 1.00 53.50 93 GLU A N 1
ATOM 734 C CA . GLU A 1 93 ? 43.722 -35.829 26.500 1.00 53.50 93 GLU A CA 1
ATOM 735 C C . GLU A 1 93 ? 43.699 -37.355 26.230 1.00 53.50 93 GLU A C 1
ATOM 737 O O . GLU A 1 93 ? 42.758 -38.044 26.609 1.00 53.50 93 GLU A O 1
ATOM 742 N N . GLU A 1 94 ? 44.794 -37.844 25.620 1.00 50.59 94 GLU A N 1
ATOM 743 C CA . GLU A 1 94 ? 45.341 -39.226 25.603 1.00 50.59 94 GLU A CA 1
ATOM 744 C C . GLU A 1 94 ? 44.523 -40.422 25.048 1.00 50.59 94 GLU A C 1
ATOM 746 O O . GLU A 1 94 ? 43.454 -40.775 25.525 1.00 50.59 94 GLU A O 1
ATOM 751 N N . GLU A 1 95 ? 45.090 -41.167 24.083 1.00 51.94 95 GLU A N 1
ATOM 752 C CA . GLU A 1 95 ? 45.839 -42.421 24.338 1.00 51.94 95 GLU A CA 1
ATOM 753 C C . GLU A 1 95 ? 46.217 -43.125 23.007 1.00 51.94 95 GLU A C 1
ATOM 755 O O . GLU A 1 95 ? 45.557 -43.019 21.971 1.00 51.94 95 GLU A O 1
ATOM 760 N N . VAL A 1 96 ? 47.363 -43.799 23.042 1.00 55.75 96 VAL A N 1
ATOM 761 C CA . VAL A 1 96 ? 48.200 -44.307 21.949 1.00 55.75 96 VAL A CA 1
ATOM 762 C C . VAL A 1 96 ? 47.578 -45.466 21.151 1.00 55.75 96 VAL A C 1
ATOM 764 O O . VAL A 1 96 ? 46.921 -46.361 21.676 1.00 55.75 96 VAL A O 1
ATOM 767 N N . GLN A 1 97 ? 47.869 -45.475 19.845 1.00 52.88 97 GLN A N 1
ATOM 768 C CA . GLN A 1 97 ? 47.511 -46.514 18.879 1.00 52.88 97 GLN A CA 1
ATOM 769 C C . GLN A 1 97 ? 47.940 -47.920 19.321 1.00 52.88 97 GLN A C 1
ATOM 771 O O . GLN A 1 97 ? 49.125 -48.231 19.417 1.00 52.88 97 GLN A O 1
ATOM 776 N N . ASN A 1 98 ? 46.962 -48.816 19.433 1.00 47.69 98 ASN A N 1
ATOM 777 C CA . ASN A 1 98 ? 47.187 -50.252 19.484 1.00 47.69 98 ASN A CA 1
ATOM 778 C C . ASN A 1 98 ? 46.705 -50.886 18.167 1.00 47.69 98 ASN A C 1
ATOM 780 O O . ASN A 1 98 ? 45.494 -50.972 17.951 1.00 47.69 98 ASN A O 1
ATOM 784 N N . LYS A 1 99 ? 47.628 -51.331 17.293 1.00 49.09 99 LYS A N 1
ATOM 785 C CA . LYS A 1 99 ? 47.510 -52.566 16.478 1.00 49.09 99 LYS A CA 1
ATOM 786 C C . LYS A 1 99 ? 48.679 -52.771 15.495 1.00 49.09 99 LYS A C 1
ATOM 788 O O . LYS A 1 99 ? 48.775 -52.081 14.490 1.00 49.09 99 LYS A O 1
ATOM 793 N N . ARG A 1 100 ? 49.384 -53.883 15.740 1.00 48.09 100 ARG A N 1
ATOM 794 C CA . ARG A 1 100 ? 49.770 -54.940 14.778 1.00 48.09 100 ARG A CA 1
ATOM 795 C C . ARG A 1 100 ? 50.774 -54.573 13.677 1.00 48.09 100 ARG A C 1
ATOM 797 O O . ARG A 1 100 ? 50.385 -54.086 12.621 1.00 48.09 100 ARG A O 1
ATOM 804 N N . ASN A 1 101 ? 52.022 -55.005 13.863 1.00 38.66 101 ASN A N 1
ATOM 805 C CA . ASN A 1 101 ? 52.522 -56.236 13.234 1.00 38.66 101 ASN A CA 1
ATOM 806 C C . ASN A 1 101 ? 53.765 -56.761 13.954 1.00 38.66 101 ASN A C 1
ATOM 808 O O . ASN A 1 101 ? 54.597 -55.921 14.351 1.00 38.66 101 ASN A O 1
#

Nearest PDB structures (foldseek):
  2npt-assembly1_D  TM=6.592E-01  e=2.418E+00  Homo sapiens

Sequence (101 aa):
MLRYSSPDEFSTVDTLREGIRSQFGSNLIPSIDFEIGYLKGQQKLWIRCDDDLKDAWDYIKKGTGSFWCTGPGVNKSKKRKLATENDSASDSEEEVQNKRN

Foldseek 3Di:
DDDDPDLVQPQWLQSVLVSVCVVVDCVVVVDSQKWKWKDDPPDIGTCPTSVNVVVQVVRVVVVPMDMDIGHPDPPDPPPPPPPPPPPDDDDDDDDDDDDDD

Radius of gyration: 25.56 Å; Cα contacts (8 Å, |Δi|>4): 87; chains: 1; bounding box: 64×70×40 Å

Secondary structure (DSSP, 8-state):
------GGG--SHHHHHHHHHHHH-TTT---S--EEEEEETTEEEEE-SHHHHHHHHHHHHTT---EEEE-TT-TT-------------------------

Organism: Amphimedon queenslandica (NCBI:txid400682)

pLDDT: mean 70.1, std 17.28, range [38.66, 91.0]

Solvent-accessible surface area (backbone atoms only — not comparable to full-atom values): 6724 Å² total; per-residue (Å²): 130,91,85,76,90,55,71,83,77,44,73,38,64,65,50,41,38,50,50,52,29,65,74,68,29,56,89,77,34,80,66,69,68,48,51,42,30,36,35,61,79,93,45,82,44,71,49,85,48,47,66,48,44,50,55,47,48,60,46,34,76,71,73,68,42,51,78,49,74,45,63,76,70,74,87,72,76,69,80,75,76,76,76,77,79,76,88,79,82,79,92,84,81,88,84,82,91,86,82,88,134

Mean predicted aligned error: 14.65 Å